Protein AF-A0A563VLX2-F1 (afdb_monomer)

Sequence (84 aa):
MGKDQTQKLERTNGIVRQQAGRWHRRQNKFAKVWEQTEGTVRLVVSYFNWIWVHSRKKNTAAMRTGLASAPWSWNDLITYPTLC

Organism: NCBI:txid945734

Mean predicted aligned error: 6.68 Å

pLDDT: mean 83.79, std 11.51, range [41.16, 95.88]

Secondary structure (DSSP, 8-state):
--HHHHHHHHHHHHHHHHHHGGG-SS-SS--SSHHHHHHHHHHHHHIIIIIPPPTTT-S-HHHHTTS-SSPPPHHHHHHS----

Solvent-accessible surface area (backbone atoms only — not comparable to full-atom values): 5090 Å² total; per-residue (Å²): 134,59,74,68,60,55,52,52,51,52,52,50,54,51,51,53,35,58,65,50,30,84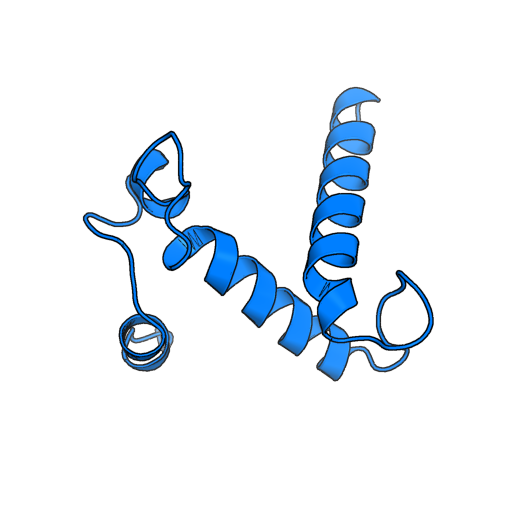,80,43,96,85,57,83,62,78,60,94,48,64,71,60,34,51,53,52,50,51,52,53,55,48,40,57,30,37,41,41,59,37,89,90,74,74,44,21,53,33,42,77,73,67,77,32,98,63,70,42,54,74,62,51,65,71,68,47,83,81,79,127

Radius of gyration: 14.82 Å; Cα contacts (8 Å, |Δi|>4): 60; chains: 1; bounding box: 35×38×33 Å

Foldseek 3Di:
DDPVVVVVVVVVLQVLLVQLVVVPDDDSDADPDPVRSVVSSVVSVCCQAAADQDPVVRAHNCVVVVNDPHRDDPVCVVPPPPDD

Structure (mmCIF, N/CA/C/O backbone):
data_AF-A0A563VLX2-F1
#
_entry.id   AF-A0A563VLX2-F1
#
loop_
_atom_site.group_PDB
_atom_site.id
_atom_site.type_symbol
_atom_site.label_atom_id
_atom_site.label_alt_id
_atom_site.label_comp_id
_atom_site.label_asym_id
_atom_site.label_entity_id
_atom_site.label_seq_id
_atom_site.pdbx_PDB_ins_code
_atom_site.Cartn_x
_atom_site.Cartn_y
_atom_site.Cartn_z
_atom_site.occupancy
_atom_site.B_iso_or_equiv
_atom_site.auth_seq_id
_atom_site.auth_comp_id
_atom_site.auth_asym_id
_atom_site.auth_atom_id
_atom_site.pdbx_PDB_model_num
ATOM 1 N N . MET A 1 1 ? -9.601 18.752 -17.400 1.00 57.03 1 MET A N 1
ATOM 2 C CA . MET A 1 1 ? -9.221 18.376 -16.017 1.00 57.03 1 MET A CA 1
ATOM 3 C C . MET A 1 1 ? -8.746 19.620 -15.291 1.00 57.03 1 MET A C 1
ATOM 5 O O . MET A 1 1 ? -7.949 20.358 -15.858 1.00 57.03 1 MET A O 1
ATOM 9 N N . GLY A 1 2 ? -9.268 19.892 -14.095 1.00 73.62 2 GLY A N 1
ATOM 10 C CA . GLY A 1 2 ? -8.863 21.057 -13.301 1.00 73.62 2 GLY A CA 1
ATOM 11 C C . GLY A 1 2 ? -7.461 20.887 -12.707 1.00 73.62 2 GLY A C 1
ATOM 12 O O . GLY A 1 2 ? -7.035 19.764 -12.435 1.00 73.62 2 GLY A O 1
ATOM 13 N N . LYS A 1 3 ? -6.759 22.003 -12.478 1.00 78.75 3 LYS A N 1
ATOM 14 C CA . LYS A 1 3 ? -5.379 22.063 -11.951 1.00 78.75 3 LYS A CA 1
ATOM 15 C C . LYS A 1 3 ? -5.180 21.208 -10.684 1.00 78.75 3 LYS A C 1
ATOM 17 O O . LYS A 1 3 ? -4.161 20.533 -10.543 1.00 78.75 3 LYS A O 1
ATOM 22 N N . ASP A 1 4 ? -6.200 21.149 -9.829 1.00 77.94 4 ASP A N 1
ATOM 23 C CA . ASP A 1 4 ? -6.196 20.393 -8.571 1.00 77.94 4 ASP A CA 1
ATOM 24 C C . ASP A 1 4 ? -6.166 18.870 -8.757 1.00 77.94 4 ASP A C 1
ATOM 26 O O . ASP A 1 4 ? -5.568 18.151 -7.954 1.00 77.94 4 ASP A O 1
ATOM 30 N N . GLN A 1 5 ? -6.809 18.349 -9.807 1.00 79.50 5 GLN A N 1
ATOM 31 C CA . GLN A 1 5 ? -6.805 16.909 -10.086 1.00 79.50 5 GLN A CA 1
ATOM 32 C C . GLN A 1 5 ? -5.429 16.455 -10.569 1.00 79.50 5 GLN A C 1
ATOM 34 O O . GLN A 1 5 ? -4.917 15.437 -10.103 1.00 79.50 5 GLN A O 1
ATOM 39 N N . THR A 1 6 ? -4.801 17.254 -11.434 1.00 82.69 6 THR A N 1
ATOM 40 C CA . THR A 1 6 ? -3.441 17.006 -11.918 1.00 82.69 6 THR A CA 1
ATOM 41 C C . THR A 1 6 ? -2.445 17.001 -10.762 1.00 82.69 6 THR A C 1
ATOM 43 O O . THR A 1 6 ? -1.656 16.068 -10.630 1.00 82.69 6 THR A O 1
ATOM 46 N N . GLN A 1 7 ? -2.540 17.972 -9.850 1.00 87.38 7 GLN A N 1
ATOM 47 C CA . GLN A 1 7 ? -1.635 18.054 -8.704 1.00 87.38 7 GLN A CA 1
ATOM 48 C C . GLN A 1 7 ? -1.787 16.868 -7.737 1.00 87.38 7 GLN A C 1
ATOM 50 O O . GLN A 1 7 ? -0.793 16.334 -7.239 1.00 87.38 7 GLN A O 1
ATOM 55 N N . LYS A 1 8 ? -3.023 16.414 -7.483 1.00 86.06 8 LYS A N 1
ATOM 56 C CA . LYS A 1 8 ? -3.275 15.203 -6.682 1.00 86.06 8 LYS A CA 1
ATOM 57 C C . LYS A 1 8 ? -2.651 13.968 -7.329 1.00 86.06 8 LYS A C 1
ATOM 59 O O . LYS A 1 8 ? -2.015 13.179 -6.632 1.00 86.06 8 LYS A O 1
ATOM 64 N N . LEU A 1 9 ? -2.799 13.819 -8.646 1.00 86.06 9 LEU A N 1
ATOM 65 C CA . LEU A 1 9 ? -2.242 12.693 -9.392 1.00 86.06 9 LEU A CA 1
ATOM 66 C C . LEU A 1 9 ? -0.707 12.681 -9.335 1.00 86.06 9 LEU A C 1
ATOM 68 O O . LEU A 1 9 ? -0.106 11.651 -9.031 1.00 86.06 9 LEU A O 1
ATOM 72 N N . GLU A 1 10 ? -0.064 13.828 -9.553 1.00 87.69 10 GLU A N 1
ATOM 73 C CA . GLU A 1 10 ? 1.396 13.950 -9.472 1.00 87.69 10 GLU A CA 1
ATOM 74 C C . GLU A 1 10 ? 1.931 13.638 -8.076 1.00 87.69 10 GLU A C 1
ATOM 76 O O . GLU A 1 10 ? 2.928 12.922 -7.936 1.00 87.69 10 GLU A O 1
ATOM 81 N N . ARG A 1 11 ? 1.238 14.107 -7.033 1.00 88.44 11 ARG A N 1
ATOM 82 C CA . ARG A 1 11 ? 1.600 13.812 -5.645 1.00 88.44 11 ARG A CA 1
ATOM 83 C C . ARG A 1 11 ? 1.505 12.319 -5.344 1.00 88.44 11 ARG A C 1
ATOM 85 O O . ARG A 1 11 ? 2.438 11.761 -4.768 1.00 88.44 11 ARG A O 1
ATOM 92 N N . THR A 1 12 ? 0.420 11.666 -5.756 1.00 86.00 12 THR A N 1
ATOM 93 C CA . THR A 1 12 ? 0.254 10.213 -5.597 1.00 86.00 12 THR A CA 1
ATOM 94 C C . THR A 1 12 ? 1.352 9.455 -6.338 1.00 86.00 12 THR A C 1
ATOM 96 O O . THR A 1 12 ? 1.998 8.586 -5.753 1.00 86.00 12 THR A O 1
ATOM 99 N N . ASN A 1 13 ? 1.649 9.844 -7.580 1.00 84.81 13 ASN A N 1
ATOM 100 C CA . ASN A 1 13 ? 2.736 9.257 -8.361 1.00 84.81 13 ASN A CA 1
ATOM 101 C C . ASN A 1 13 ? 4.097 9.416 -7.665 1.00 84.81 13 ASN A C 1
ATOM 103 O O . ASN A 1 13 ? 4.898 8.483 -7.648 1.00 84.81 13 ASN A O 1
ATOM 107 N N . GLY A 1 14 ? 4.367 10.579 -7.068 1.00 87.06 14 GLY A N 1
ATOM 108 C CA . GLY A 1 14 ? 5.577 10.820 -6.281 1.00 87.06 14 GLY A CA 1
ATOM 109 C C . GLY A 1 14 ? 5.687 9.903 -5.061 1.00 87.06 14 GLY A C 1
ATOM 110 O O . GLY A 1 14 ? 6.742 9.310 -4.840 1.00 87.06 14 GLY A O 1
ATOM 111 N N . ILE A 1 15 ? 4.593 9.736 -4.311 1.00 87.31 15 ILE A N 1
ATOM 112 C CA . ILE A 1 15 ? 4.537 8.858 -3.131 1.00 87.31 15 ILE A CA 1
ATOM 113 C C . ILE A 1 15 ? 4.796 7.405 -3.530 1.00 87.31 15 ILE A C 1
ATOM 115 O O . ILE A 1 15 ? 5.661 6.764 -2.938 1.00 87.31 15 ILE A O 1
ATOM 119 N N . VAL A 1 16 ? 4.093 6.893 -4.547 1.00 85.44 16 VAL A N 1
ATOM 120 C CA . VAL A 1 16 ? 4.249 5.499 -4.997 1.00 85.44 16 VAL A CA 1
ATOM 121 C C . VAL A 1 16 ? 5.692 5.228 -5.410 1.00 85.44 16 VAL A C 1
ATOM 123 O O . VAL A 1 16 ? 6.268 4.235 -4.974 1.00 85.44 16 VAL A O 1
ATOM 126 N N . ARG A 1 17 ? 6.314 6.134 -6.176 1.00 84.19 17 ARG A N 1
ATOM 127 C CA . ARG A 1 17 ? 7.722 5.989 -6.573 1.00 84.19 17 ARG A CA 1
ATOM 128 C C . ARG A 1 17 ? 8.663 6.019 -5.375 1.00 84.19 17 ARG A C 1
ATOM 130 O O . ARG A 1 17 ? 9.539 5.170 -5.285 1.00 84.19 17 ARG A O 1
ATOM 137 N N . GLN A 1 18 ? 8.454 6.930 -4.424 1.00 85.56 18 GLN A N 1
ATOM 138 C CA . GLN A 1 18 ? 9.303 7.021 -3.235 1.00 85.56 18 GLN A CA 1
ATOM 139 C C . GLN A 1 18 ? 9.215 5.757 -2.368 1.00 85.56 18 GLN A C 1
ATOM 141 O O . GLN A 1 18 ? 10.237 5.272 -1.886 1.00 85.56 18 GLN A O 1
ATOM 146 N N . GLN A 1 19 ? 8.015 5.195 -2.202 1.00 84.25 19 GLN A N 1
ATOM 147 C CA . GLN A 1 19 ? 7.828 3.946 -1.463 1.00 84.25 19 GLN A CA 1
ATOM 148 C C . GLN A 1 19 ? 8.404 2.741 -2.220 1.00 84.25 19 GLN A C 1
ATOM 150 O O . GLN A 1 19 ? 9.091 1.908 -1.626 1.00 84.25 19 GLN A O 1
ATOM 155 N N . ALA A 1 20 ? 8.201 2.686 -3.539 1.00 81.25 20 ALA A N 1
ATOM 156 C CA . ALA A 1 20 ? 8.812 1.689 -4.415 1.00 81.25 20 ALA A CA 1
ATOM 157 C C . ALA A 1 20 ? 10.341 1.851 -4.521 1.00 81.25 20 ALA A C 1
ATOM 159 O O . ALA A 1 20 ? 11.042 0.896 -4.834 1.00 81.25 20 ALA A O 1
ATOM 160 N N . GLY A 1 21 ? 10.887 3.028 -4.206 1.00 76.75 21 GLY A N 1
ATOM 161 C CA . GLY A 1 21 ? 12.314 3.334 -4.287 1.00 76.75 21 GLY A CA 1
ATOM 162 C C . GLY A 1 21 ? 13.188 2.438 -3.410 1.00 76.75 21 GLY A C 1
ATOM 163 O O . GLY A 1 21 ? 14.341 2.205 -3.750 1.00 76.75 21 GLY A O 1
ATOM 164 N N . ARG A 1 22 ? 12.640 1.844 -2.339 1.00 71.00 22 ARG A N 1
ATOM 165 C CA . ARG A 1 22 ? 13.343 0.812 -1.548 1.00 71.00 22 ARG A CA 1
ATOM 166 C C . ARG A 1 22 ? 13.696 -0.437 -2.365 1.00 71.00 22 ARG A C 1
ATOM 168 O O . ARG A 1 22 ? 14.631 -1.145 -2.014 1.00 71.00 22 ARG A O 1
ATOM 175 N N . TRP A 1 23 ? 12.971 -0.678 -3.453 1.00 68.81 23 TRP A N 1
ATOM 176 C CA . TRP A 1 23 ? 13.116 -1.828 -4.342 1.00 68.81 23 TRP A CA 1
ATOM 177 C C . TRP A 1 23 ? 13.972 -1.512 -5.581 1.00 68.81 23 TRP A C 1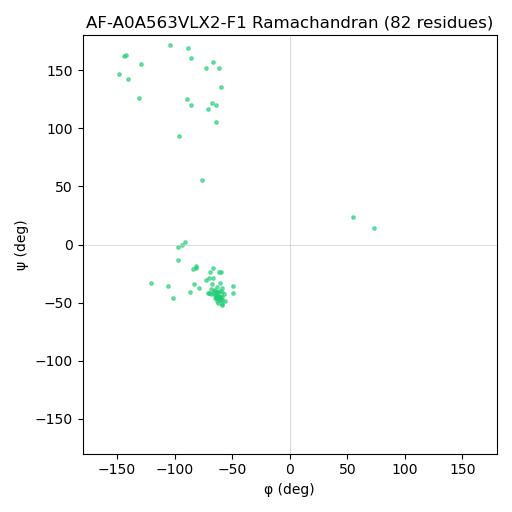
ATOM 179 O O . TRP A 1 23 ? 14.241 -2.396 -6.394 1.00 68.81 23 TRP A O 1
ATOM 189 N N . HIS A 1 24 ? 14.445 -0.266 -5.734 1.00 67.56 24 HIS A N 1
ATOM 190 C CA . HIS A 1 24 ? 15.243 0.168 -6.882 1.00 67.56 24 HIS A CA 1
ATOM 191 C C . HIS A 1 24 ? 16.515 0.920 -6.454 1.00 67.56 24 HIS A C 1
ATOM 193 O O . HIS A 1 24 ? 16.478 1.914 -5.743 1.00 67.56 24 HIS A O 1
ATOM 199 N N . ARG A 1 25 ? 17.679 0.468 -6.941 1.00 60.47 25 ARG A N 1
ATOM 200 C CA . ARG A 1 25 ? 19.002 0.909 -6.451 1.00 60.47 25 ARG A CA 1
ATOM 201 C C . ARG A 1 25 ? 19.429 2.328 -6.858 1.00 60.47 25 ARG A C 1
ATOM 203 O O . ARG A 1 25 ? 20.247 2.923 -6.167 1.00 60.47 25 ARG A O 1
ATOM 210 N N . ARG A 1 26 ? 19.004 2.831 -8.027 1.00 62.62 26 ARG A N 1
ATOM 211 C CA . ARG A 1 26 ? 19.699 3.950 -8.712 1.00 62.62 26 ARG A CA 1
ATOM 212 C C . ARG A 1 26 ? 18.881 5.220 -8.955 1.00 62.62 26 ARG A C 1
ATOM 214 O O . ARG A 1 26 ? 19.479 6.288 -8.984 1.00 62.62 26 ARG A O 1
ATOM 221 N N . GLN A 1 27 ? 17.572 5.142 -9.196 1.00 64.62 27 GLN A N 1
ATOM 222 C CA . GLN A 1 27 ? 16.751 6.316 -9.532 1.00 64.62 27 GLN A CA 1
ATOM 223 C C . GLN A 1 27 ? 15.322 6.156 -9.006 1.00 64.62 27 GLN A C 1
ATOM 225 O O . GLN A 1 27 ? 14.782 5.054 -9.029 1.00 64.62 27 GLN A O 1
ATOM 230 N N . ASN A 1 28 ? 14.689 7.269 -8.609 1.00 67.44 28 ASN A N 1
ATOM 231 C CA . ASN A 1 28 ? 13.265 7.338 -8.251 1.00 67.44 28 ASN A CA 1
ATOM 232 C C . ASN A 1 28 ? 12.376 7.327 -9.513 1.00 67.44 28 ASN A C 1
ATOM 234 O O . ASN A 1 28 ? 11.625 8.265 -9.787 1.00 67.44 28 ASN A O 1
ATOM 238 N N . LYS A 1 29 ? 12.550 6.300 -10.347 1.00 68.81 29 LYS A N 1
ATOM 239 C CA . LYS A 1 29 ? 11.851 6.103 -11.619 1.00 68.81 29 LYS A CA 1
ATOM 240 C C . LYS A 1 29 ? 11.273 4.696 -11.663 1.00 68.81 29 LYS A C 1
ATOM 242 O O . LYS A 1 29 ? 11.784 3.796 -11.004 1.00 68.81 29 LYS A O 1
ATOM 247 N N . PHE A 1 30 ? 10.222 4.524 -12.455 1.00 69.00 30 PHE A N 1
ATOM 248 C CA . PHE A 1 30 ? 9.681 3.201 -12.742 1.00 69.00 30 PHE A CA 1
ATOM 249 C C . PHE A 1 30 ? 10.670 2.366 -13.559 1.00 69.00 30 PHE A C 1
ATOM 251 O O . PHE A 1 30 ? 11.554 2.911 -14.233 1.00 69.00 30 PHE A O 1
ATOM 258 N N . ALA A 1 31 ? 10.525 1.043 -13.475 1.00 70.75 31 ALA A N 1
ATOM 259 C CA . ALA A 1 31 ? 11.309 0.132 -14.287 1.00 70.75 31 ALA A CA 1
ATOM 260 C C . ALA A 1 31 ? 11.017 0.374 -15.775 1.00 70.75 31 ALA A C 1
ATOM 262 O O . ALA A 1 31 ? 9.936 0.814 -16.161 1.00 70.75 31 ALA A O 1
ATOM 263 N N . LYS A 1 32 ? 12.004 0.085 -16.627 1.00 76.75 32 LYS A N 1
ATOM 264 C CA . LYS A 1 32 ? 11.826 0.180 -18.085 1.00 76.75 32 LYS A CA 1
ATOM 265 C C . LYS A 1 32 ? 10.883 -0.901 -18.626 1.00 76.75 32 LYS A C 1
ATOM 267 O O . LYS A 1 32 ? 10.316 -0.718 -19.692 1.00 76.75 32 LYS A O 1
ATOM 272 N N . VAL A 1 33 ? 10.752 -2.009 -17.896 1.00 83.00 33 VAL A N 1
ATOM 273 C CA . VAL A 1 33 ? 9.863 -3.126 -18.217 1.00 83.00 33 VAL A CA 1
ATOM 274 C C . VAL A 1 33 ? 8.505 -2.857 -17.576 1.00 83.00 33 VAL A C 1
ATOM 276 O O . VAL A 1 33 ? 8.419 -2.593 -16.369 1.00 83.00 33 VAL A O 1
ATOM 279 N N . TRP A 1 34 ? 7.453 -2.882 -18.390 1.00 80.69 34 TRP A N 1
ATOM 280 C CA . TRP A 1 34 ? 6.109 -2.510 -17.960 1.00 80.69 34 TRP A CA 1
ATOM 281 C C . TRP A 1 34 ? 5.534 -3.523 -16.968 1.00 80.69 34 TRP A C 1
ATOM 283 O O . TRP A 1 34 ? 5.042 -3.132 -15.914 1.00 80.69 34 TRP A O 1
ATOM 293 N N . GLU A 1 35 ? 5.722 -4.815 -17.226 1.00 83.75 35 GLU A N 1
ATOM 294 C CA . GLU A 1 35 ? 5.233 -5.922 -16.398 1.00 83.75 35 GLU A CA 1
ATOM 295 C C . GLU A 1 35 ? 5.823 -5.868 -14.979 1.00 83.75 35 GLU A C 1
ATOM 297 O O . GLU A 1 35 ? 5.128 -6.060 -13.980 1.00 83.75 35 GLU A O 1
ATOM 302 N N . GLN A 1 36 ? 7.112 -5.529 -14.866 1.00 79.38 36 GLN A N 1
ATOM 303 C CA . GLN A 1 36 ? 7.780 -5.353 -13.572 1.00 79.38 36 GLN A CA 1
ATOM 304 C C . GLN A 1 36 ? 7.256 -4.132 -12.816 1.00 79.38 36 GLN A C 1
ATOM 306 O O . GLN A 1 36 ? 7.112 -4.169 -11.589 1.00 79.38 36 GLN A O 1
ATOM 311 N N . THR A 1 37 ? 6.981 -3.046 -13.542 1.00 82.44 37 THR A N 1
ATOM 312 C CA . THR A 1 37 ? 6.403 -1.832 -12.962 1.00 82.44 37 THR A CA 1
ATOM 313 C C . THR A 1 37 ? 5.007 -2.121 -12.437 1.00 82.44 37 THR A C 1
ATOM 315 O O . THR A 1 37 ? 4.704 -1.773 -11.298 1.00 82.44 37 THR A O 1
ATOM 318 N N . GLU A 1 38 ? 4.186 -2.808 -13.225 1.00 86.00 38 GLU A N 1
ATOM 319 C CA . GLU A 1 38 ? 2.840 -3.198 -12.838 1.00 86.00 38 GLU A CA 1
ATOM 320 C C . GLU A 1 38 ? 2.847 -4.075 -11.581 1.00 86.00 38 GLU A C 1
ATOM 322 O O . GLU A 1 38 ? 2.172 -3.744 -10.604 1.00 86.00 38 GLU A O 1
ATOM 327 N N . GLY A 1 39 ? 3.655 -5.139 -11.562 1.00 87.00 39 GLY A N 1
ATOM 328 C CA . GLY A 1 39 ? 3.768 -6.027 -10.404 1.00 87.00 39 GLY A CA 1
ATOM 329 C C . GLY A 1 39 ? 4.221 -5.289 -9.142 1.00 87.00 39 GLY A C 1
ATOM 330 O O . GLY A 1 39 ? 3.583 -5.385 -8.093 1.00 87.00 39 GLY A O 1
ATOM 331 N N . THR A 1 40 ? 5.276 -4.479 -9.252 1.00 85.44 40 THR A N 1
ATOM 332 C CA . THR A 1 40 ? 5.802 -3.697 -8.121 1.00 85.44 40 THR A CA 1
ATOM 333 C C . THR A 1 40 ? 4.776 -2.694 -7.599 1.00 85.44 40 THR A C 1
ATOM 335 O O . THR A 1 40 ? 4.570 -2.589 -6.390 1.00 85.44 40 THR A O 1
ATOM 338 N N . VAL A 1 41 ? 4.105 -1.960 -8.492 1.00 87.12 41 VAL A N 1
ATOM 339 C CA . VAL A 1 41 ? 3.094 -0.970 -8.101 1.00 87.12 41 VAL A CA 1
ATOM 340 C C . VAL A 1 41 ? 1.904 -1.652 -7.433 1.00 87.12 41 VAL A C 1
ATOM 342 O O . VAL A 1 41 ? 1.476 -1.181 -6.379 1.00 87.12 41 VAL A O 1
ATOM 345 N N . ARG A 1 42 ? 1.414 -2.776 -7.977 1.00 89.25 42 ARG A N 1
ATOM 346 C CA . ARG A 1 42 ? 0.344 -3.568 -7.349 1.00 89.25 42 ARG A CA 1
ATOM 347 C C . ARG A 1 42 ? 0.736 -3.984 -5.930 1.00 89.25 42 ARG A C 1
ATOM 349 O O . ARG A 1 42 ? -0.026 -3.734 -5.004 1.00 89.25 42 ARG A O 1
ATOM 356 N N . LEU A 1 43 ? 1.941 -4.524 -5.732 1.00 88.94 43 LEU A N 1
ATOM 357 C CA . LEU A 1 43 ? 2.427 -4.922 -4.404 1.00 88.94 43 LEU A CA 1
ATOM 358 C C . LEU A 1 43 ? 2.508 -3.743 -3.425 1.00 88.94 43 LEU A C 1
ATOM 360 O O . LEU A 1 43 ? 2.035 -3.849 -2.294 1.00 88.94 43 LEU A O 1
ATOM 364 N N . VAL A 1 44 ? 3.073 -2.609 -3.851 1.00 89.88 44 VAL A N 1
ATOM 365 C CA . VAL A 1 44 ? 3.215 -1.412 -3.006 1.00 89.88 44 VAL A CA 1
ATOM 366 C C . VAL A 1 44 ? 1.847 -0.857 -2.613 1.00 89.88 44 VAL A C 1
ATOM 368 O O . VAL A 1 44 ? 1.604 -0.599 -1.434 1.00 89.88 44 VAL A O 1
ATOM 371 N N . VAL A 1 45 ? 0.937 -0.697 -3.575 1.00 90.75 45 VAL A N 1
ATOM 372 C CA . VAL A 1 45 ? -0.412 -0.176 -3.318 1.00 90.75 45 VAL A CA 1
ATOM 373 C C . VAL A 1 45 ? -1.188 -1.118 -2.398 1.00 90.75 45 VAL A C 1
ATOM 375 O O . VAL A 1 45 ? -1.789 -0.650 -1.429 1.00 90.75 45 VAL A O 1
ATOM 378 N N . SER A 1 46 ? -1.127 -2.430 -2.641 1.00 92.31 46 SER A N 1
ATOM 379 C CA . SER A 1 46 ? -1.781 -3.424 -1.786 1.00 92.31 46 SER A CA 1
ATOM 380 C C . SER A 1 46 ? -1.254 -3.369 -0.354 1.00 92.31 46 SER A C 1
ATOM 382 O O . SER A 1 46 ? -2.039 -3.262 0.587 1.00 92.31 46 SER A O 1
ATOM 384 N N . TYR A 1 47 ? 0.069 -3.337 -0.176 1.00 92.12 47 TYR A N 1
ATOM 385 C CA . TYR A 1 47 ? 0.680 -3.266 1.147 1.00 92.12 47 TYR A CA 1
ATOM 386 C C . TYR A 1 47 ? 0.244 -2.018 1.925 1.00 92.12 47 TYR A C 1
ATOM 388 O O . TYR A 1 47 ? -0.235 -2.135 3.051 1.00 92.12 47 TYR A O 1
ATOM 396 N N . PHE A 1 48 ? 0.366 -0.821 1.339 1.00 91.38 48 PHE A N 1
ATOM 397 C CA . PHE A 1 48 ? 0.062 0.420 2.061 1.00 91.38 48 PHE A CA 1
ATOM 398 C C . PHE A 1 48 ? -1.429 0.621 2.345 1.00 91.38 48 PHE A C 1
ATOM 400 O O . PHE A 1 48 ? -1.774 1.264 3.339 1.00 91.38 48 PHE A O 1
ATOM 407 N N . ASN A 1 49 ? -2.310 0.076 1.502 1.00 93.12 49 ASN A N 1
ATOM 408 C CA . ASN A 1 49 ? -3.747 0.239 1.684 1.00 93.12 49 ASN A CA 1
ATOM 409 C C . ASN A 1 49 ? -4.356 -0.807 2.621 1.00 93.12 49 ASN A C 1
ATOM 411 O O . ASN A 1 49 ? -5.206 -0.447 3.441 1.00 93.12 49 ASN A O 1
ATOM 415 N N . TRP A 1 50 ? -3.926 -2.066 2.513 1.00 94.06 50 TRP A N 1
ATOM 416 C CA . TRP A 1 50 ? -4.591 -3.203 3.155 1.00 94.06 50 TRP A CA 1
ATOM 417 C C . TRP A 1 50 ? -3.840 -3.751 4.367 1.00 94.06 50 TRP A C 1
ATOM 419 O O . TRP A 1 50 ? -4.484 -4.137 5.339 1.00 94.06 50 TRP A O 1
ATOM 429 N N . ILE A 1 51 ? -2.503 -3.743 4.341 1.00 94.50 51 ILE A N 1
ATOM 430 C CA . ILE A 1 51 ? -1.666 -4.375 5.377 1.00 94.50 51 ILE A CA 1
ATOM 431 C C . ILE A 1 51 ? -1.118 -3.337 6.360 1.00 94.50 51 ILE A C 1
ATOM 433 O O . ILE A 1 51 ? -1.140 -3.524 7.577 1.00 94.50 51 ILE A O 1
ATOM 437 N N . TRP A 1 52 ? -0.602 -2.221 5.850 1.00 94.56 52 TRP A N 1
ATOM 438 C CA . TRP A 1 52 ? 0.134 -1.265 6.663 1.00 94.56 52 TRP A CA 1
ATOM 439 C C . TRP A 1 52 ? -0.777 -0.499 7.629 1.00 94.56 52 TRP A C 1
ATOM 441 O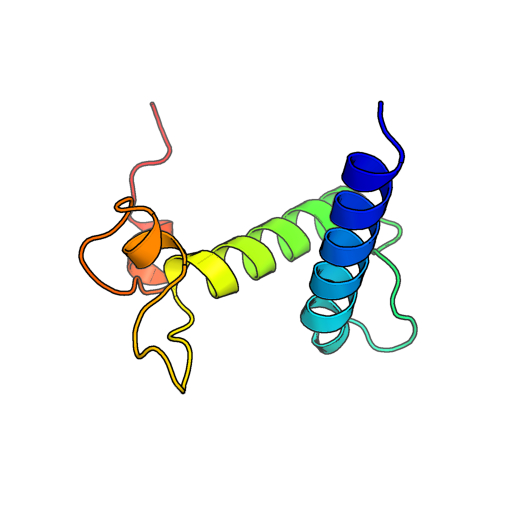 O . TRP A 1 52 ? -1.633 0.300 7.237 1.00 94.56 52 TRP A O 1
ATOM 451 N N . VAL A 1 53 ? -0.537 -0.697 8.925 1.00 94.81 53 VAL A N 1
ATOM 452 C CA . VAL A 1 53 ? -1.223 0.023 9.998 1.00 94.81 53 VAL A CA 1
ATOM 453 C C . VAL A 1 53 ? -0.510 1.342 10.270 1.00 94.81 53 VAL A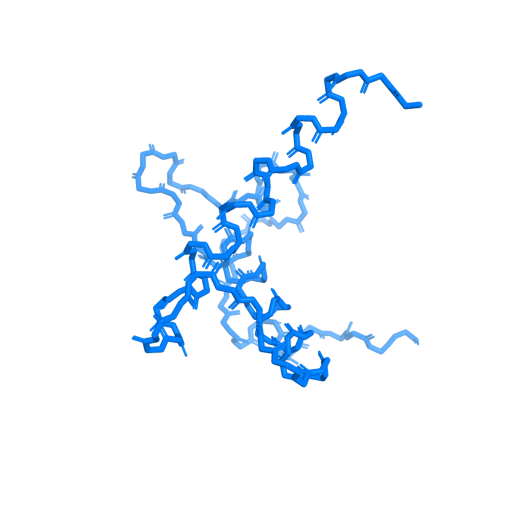 C 1
ATOM 455 O O .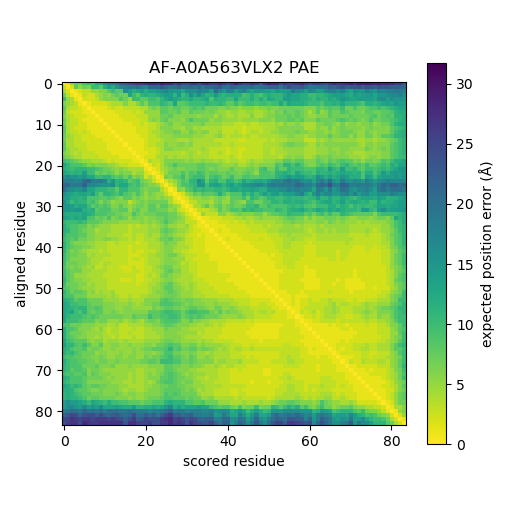 VAL A 1 53 ? 0.651 1.385 10.681 1.00 94.81 53 VAL A O 1
ATOM 458 N N . HIS A 1 54 ? -1.227 2.451 10.098 1.00 92.06 54 HIS A N 1
ATOM 459 C CA . HIS A 1 54 ? -0.647 3.769 10.318 1.00 92.06 54 HIS A CA 1
ATOM 460 C C . HIS A 1 54 ? -0.330 3.994 11.803 1.00 92.06 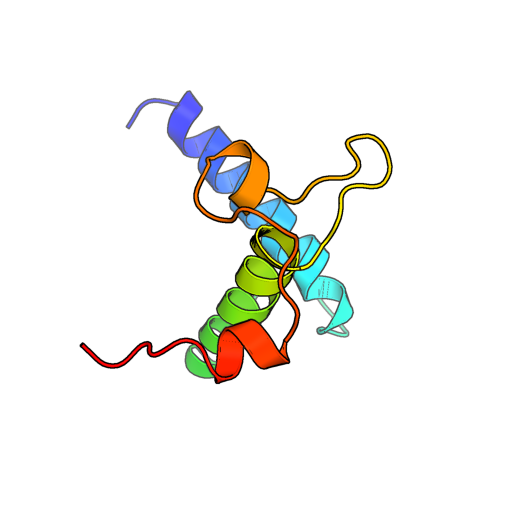54 HIS A C 1
ATOM 462 O O . HIS A 1 54 ? -1.235 4.036 12.638 1.00 92.06 54 HIS A O 1
ATOM 468 N N . SER A 1 55 ? 0.932 4.279 12.132 1.00 91.25 55 SER A N 1
ATOM 469 C CA . SER A 1 55 ? 1.436 4.385 13.514 1.00 91.25 55 SER A CA 1
ATOM 470 C C . SER A 1 55 ? 0.596 5.269 14.448 1.00 91.25 55 SER A C 1
ATOM 472 O O . SER A 1 55 ? 0.355 4.881 15.589 1.00 91.25 55 SER A O 1
ATOM 474 N N . ARG A 1 56 ? 0.124 6.431 13.969 1.00 92.19 56 ARG A N 1
ATOM 475 C CA . ARG A 1 56 ? -0.737 7.358 14.738 1.00 92.19 56 ARG A CA 1
ATOM 476 C C . ARG A 1 56 ? -2.230 7.019 14.749 1.00 92.19 56 ARG A C 1
ATOM 478 O O . ARG A 1 56 ? -2.904 7.322 15.719 1.00 92.19 56 ARG A O 1
ATOM 485 N N . LYS A 1 57 ? -2.764 6.468 13.658 1.00 90.69 57 LYS A N 1
ATOM 486 C CA . LYS A 1 57 ? -4.212 6.254 13.481 1.00 90.69 57 LYS A CA 1
ATOM 487 C C . LYS A 1 57 ? -4.638 4.831 13.846 1.00 90.69 57 LYS A C 1
ATOM 489 O O . LYS A 1 57 ? -5.827 4.584 13.968 1.00 90.69 57 LYS A O 1
ATOM 494 N N . LYS A 1 58 ? -3.668 3.922 14.002 1.00 92.88 58 LYS A N 1
ATOM 495 C CA . LYS A 1 58 ? -3.835 2.517 14.399 1.00 92.88 58 LYS A CA 1
ATOM 496 C C . LYS A 1 58 ? -4.812 1.722 13.515 1.00 92.88 58 LYS A C 1
ATOM 498 O O . LYS A 1 58 ? -5.333 0.705 13.940 1.00 92.88 58 LYS A O 1
ATOM 503 N N . ASN A 1 59 ? -5.021 2.163 12.274 1.00 94.44 59 ASN A N 1
ATOM 504 C CA . ASN A 1 59 ? -5.855 1.507 11.266 1.00 94.44 59 ASN A CA 1
ATOM 505 C C . ASN A 1 59 ? -5.233 1.632 9.863 1.00 94.44 59 ASN A C 1
ATOM 507 O O . ASN A 1 59 ? -4.348 2.475 9.638 1.00 94.44 59 ASN A O 1
ATOM 511 N N . THR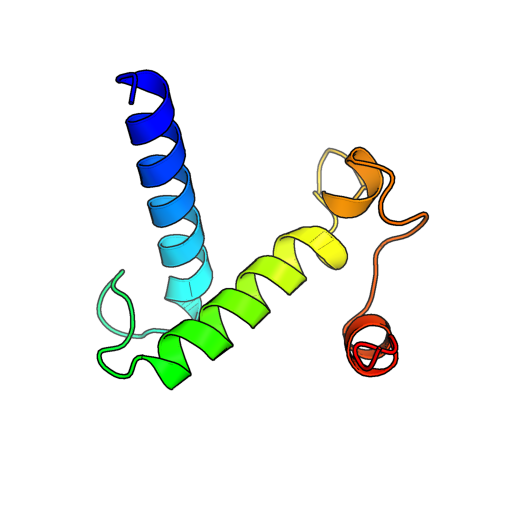 A 1 60 ? -5.696 0.795 8.933 1.00 95.88 60 THR A N 1
ATOM 512 C CA . THR A 1 60 ? -5.276 0.795 7.521 1.00 95.88 60 THR A CA 1
ATOM 513 C C . THR A 1 60 ? -6.136 1.749 6.687 1.00 95.88 60 THR A C 1
ATOM 515 O O . THR A 1 60 ? -7.151 2.268 7.163 1.00 95.88 60 THR A O 1
ATOM 518 N N . ALA A 1 61 ? -5.732 2.030 5.444 1.00 94.06 61 ALA A N 1
ATOM 519 C CA . ALA A 1 61 ? -6.539 2.863 4.553 1.00 94.06 61 ALA A CA 1
ATOM 520 C C . ALA A 1 61 ? -7.859 2.167 4.184 1.00 94.06 61 ALA A C 1
ATOM 522 O O . ALA A 1 61 ? -8.907 2.805 4.255 1.00 94.06 61 ALA A O 1
ATOM 523 N N . ALA A 1 62 ? -7.814 0.861 3.897 1.00 94.19 62 ALA A N 1
ATOM 524 C CA . ALA A 1 62 ? -8.991 0.049 3.589 1.00 94.19 62 ALA A CA 1
ATOM 525 C C . ALA A 1 62 ? -10.018 0.045 4.734 1.00 94.19 62 ALA A C 1
ATOM 527 O O . ALA A 1 62 ? -11.220 0.137 4.491 1.00 94.19 62 ALA A O 1
ATOM 528 N N . MET A 1 63 ? -9.558 0.028 5.991 1.00 95.44 63 MET A N 1
ATOM 529 C CA . MET A 1 63 ? -10.451 0.139 7.150 1.00 95.44 63 MET A CA 1
ATOM 530 C C . MET A 1 63 ? -11.145 1.501 7.230 1.00 95.44 63 MET A C 1
ATOM 532 O O . MET A 1 63 ? -12.324 1.578 7.556 1.00 95.44 63 MET A O 1
ATOM 536 N N . ARG A 1 64 ? -10.443 2.596 6.913 1.00 94.44 64 ARG A N 1
ATOM 537 C CA . ARG A 1 64 ? -11.033 3.949 6.961 1.00 94.44 64 ARG A CA 1
ATOM 538 C C . ARG A 1 64 ? -12.115 4.161 5.915 1.00 94.44 64 ARG A C 1
ATOM 540 O O . ARG A 1 64 ? -12.999 4.981 6.127 1.00 94.44 64 ARG A O 1
ATOM 547 N N . THR A 1 65 ? -12.017 3.461 4.792 1.00 94.50 65 THR A N 1
ATOM 548 C CA . THR A 1 65 ? -13.010 3.511 3.718 1.00 94.50 65 THR A CA 1
ATOM 549 C C . THR A 1 65 ? -14.099 2.449 3.875 1.00 94.50 65 THR A C 1
ATOM 551 O O . THR A 1 65 ? -14.953 2.349 3.005 1.00 94.50 65 THR A O 1
ATOM 554 N N . GLY A 1 66 ? -14.068 1.644 4.946 1.00 93.56 66 GLY A N 1
ATOM 555 C CA . GLY A 1 66 ? -15.047 0.583 5.199 1.00 93.56 66 GLY A CA 1
ATOM 556 C C . GLY A 1 66 ? -14.913 -0.648 4.295 1.00 93.56 66 GLY A C 1
ATOM 557 O O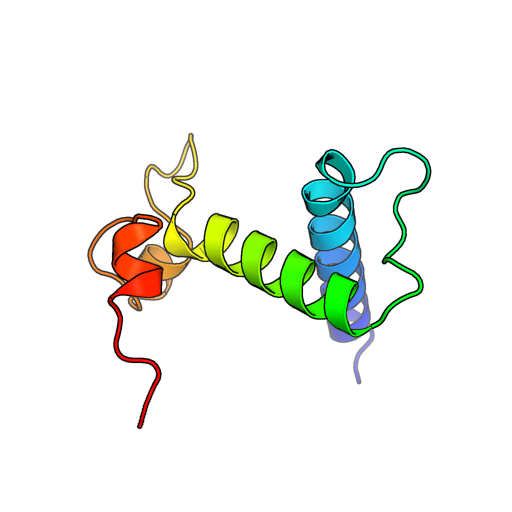 . GLY A 1 66 ? -15.826 -1.462 4.253 1.00 93.56 66 GLY A O 1
ATOM 558 N N . LEU A 1 67 ? -13.792 -0.802 3.579 1.00 92.00 67 LEU A N 1
ATOM 559 C CA . LEU A 1 67 ? -13.538 -1.954 2.699 1.00 92.00 67 LEU A CA 1
ATOM 560 C C . LEU A 1 67 ? -13.039 -3.189 3.464 1.00 92.00 67 LEU A C 1
ATOM 562 O O . LEU A 1 67 ? -13.112 -4.301 2.954 1.00 92.00 67 LEU A O 1
ATOM 566 N N . ALA A 1 68 ? -12.512 -2.996 4.674 1.00 92.94 68 ALA A N 1
ATOM 567 C CA . ALA A 1 68 ? -12.019 -4.064 5.534 1.00 92.94 68 ALA A CA 1
ATOM 568 C C . ALA A 1 68 ? -12.385 -3.788 6.998 1.00 92.94 68 ALA A C 1
ATOM 570 O O . ALA A 1 68 ? -12.322 -2.647 7.454 1.00 92.94 68 ALA A O 1
ATOM 571 N N . SER A 1 69 ? -12.727 -4.832 7.752 1.00 92.81 69 SER A N 1
ATOM 572 C CA . SER A 1 69 ? -13.007 -4.745 9.194 1.00 92.81 69 SER A CA 1
ATOM 573 C C . SER A 1 69 ? -11.742 -4.812 10.061 1.00 92.81 69 SER A C 1
ATOM 575 O O . SER A 1 69 ? -11.748 -4.341 11.196 1.00 92.81 69 SER A O 1
ATOM 577 N N . ALA A 1 70 ? -10.647 -5.350 9.522 1.00 92.88 70 ALA A N 1
ATOM 578 C CA . ALA A 1 70 ? -9.359 -5.504 10.191 1.00 92.88 70 ALA A CA 1
ATOM 579 C C . ALA A 1 70 ? -8.197 -5.295 9.198 1.00 92.88 70 ALA A C 1
ATOM 581 O O . ALA A 1 70 ? -8.419 -5.354 7.984 1.00 92.88 70 ALA A O 1
ATOM 582 N N . PRO A 1 71 ? -6.961 -5.044 9.673 1.00 94.19 71 PRO A N 1
ATOM 583 C CA . PRO A 1 71 ? -5.776 -5.064 8.820 1.00 94.19 71 PRO A CA 1
ATOM 584 C C . PRO A 1 71 ? -5.600 -6.442 8.183 1.00 94.19 71 PRO A C 1
ATOM 586 O O . PRO A 1 71 ? -5.727 -7.453 8.869 1.00 94.19 71 PRO A O 1
ATOM 589 N N . TRP A 1 72 ? -5.296 -6.477 6.890 1.00 94.44 72 TRP A N 1
ATOM 590 C CA . TRP A 1 72 ? -5.028 -7.727 6.185 1.00 94.44 72 TRP A CA 1
ATOM 591 C C . TRP A 1 72 ? -3.563 -8.131 6.331 1.00 94.44 72 TRP A C 1
ATOM 593 O O . TRP A 1 72 ? -2.682 -7.315 6.606 1.00 94.44 72 TRP A O 1
ATOM 603 N N . SER A 1 73 ? -3.299 -9.406 6.097 1.00 94.06 73 SER A N 1
ATOM 604 C CA . SER A 1 73 ? -1.979 -9.980 5.888 1.00 94.06 73 SER A CA 1
ATOM 605 C C . SER A 1 73 ? -1.743 -10.275 4.403 1.00 94.06 73 SER A C 1
ATOM 607 O O . SER A 1 73 ? -2.648 -10.204 3.569 1.00 94.06 73 SER A O 1
ATOM 609 N N . TRP A 1 74 ? -0.508 -10.643 4.054 1.00 91.56 74 TRP A N 1
ATOM 610 C CA . TRP A 1 74 ? -0.215 -11.155 2.713 1.00 91.56 74 TRP A CA 1
ATOM 611 C C . TRP A 1 74 ? -0.990 -12.433 2.396 1.00 91.56 74 TRP A C 1
ATOM 613 O O . TRP A 1 74 ? -1.376 -12.624 1.248 1.00 91.56 74 TRP A O 1
ATOM 623 N N . ASN A 1 75 ? -1.240 -13.277 3.402 1.00 92.06 75 ASN A N 1
ATOM 624 C CA . ASN A 1 75 ? -2.014 -14.493 3.208 1.00 92.06 75 ASN A CA 1
ATOM 625 C C . ASN A 1 75 ? -3.450 -14.154 2.808 1.00 92.06 75 ASN A C 1
ATOM 627 O O . ASN A 1 75 ? -3.925 -14.688 1.816 1.00 92.06 75 ASN A O 1
ATOM 631 N N . ASP A 1 76 ? -4.077 -13.191 3.493 1.00 91.50 76 ASP A N 1
ATOM 632 C CA . ASP A 1 76 ? -5.443 -12.758 3.180 1.00 91.50 76 ASP A CA 1
ATOM 633 C C . ASP A 1 76 ? -5.562 -12.283 1.728 1.00 91.50 76 ASP A C 1
ATOM 635 O O . ASP A 1 76 ? -6.491 -12.684 1.039 1.00 91.50 76 ASP A O 1
ATOM 639 N N . LEU A 1 77 ? -4.583 -11.516 1.225 1.00 87.94 77 LEU A N 1
ATOM 640 C CA . LEU A 1 77 ? -4.554 -11.065 -0.175 1.00 87.94 77 LEU A CA 1
ATOM 641 C C . LEU A 1 77 ? -4.443 -12.210 -1.191 1.00 87.94 77 LEU A C 1
ATOM 643 O O . LEU A 1 77 ? -5.014 -12.105 -2.272 1.00 87.94 77 LEU A O 1
ATOM 647 N N . ILE A 1 78 ? -3.686 -13.265 -0.876 1.00 87.75 78 ILE A N 1
ATOM 648 C CA . ILE A 1 78 ? -3.474 -14.411 -1.776 1.00 87.75 78 ILE A CA 1
ATOM 649 C C . ILE A 1 78 ? -4.679 -15.355 -1.737 1.00 87.75 78 ILE A C 1
ATOM 651 O O . ILE A 1 78 ? -5.058 -15.916 -2.761 1.00 87.75 78 ILE A O 1
ATOM 655 N N . THR A 1 79 ? -5.283 -15.530 -0.560 1.00 87.94 79 THR A N 1
ATOM 656 C CA . THR A 1 79 ? -6.456 -16.390 -0.371 1.00 87.94 79 THR A CA 1
ATOM 657 C C . THR A 1 79 ? -7.760 -15.716 -0.770 1.00 87.94 79 THR A C 1
ATOM 659 O O . THR A 1 79 ? -8.757 -16.409 -0.962 1.00 87.94 79 THR A O 1
ATOM 662 N N . TYR A 1 80 ? -7.780 -14.383 -0.876 1.00 79.12 80 TYR A N 1
ATOM 663 C CA . TYR A 1 80 ? -8.972 -13.665 -1.296 1.00 79.12 80 TYR A CA 1
ATOM 664 C C . TYR A 1 80 ? -9.314 -14.066 -2.738 1.00 79.12 80 TYR A C 1
ATOM 666 O O . TYR A 1 80 ? -8.486 -13.865 -3.635 1.00 79.12 80 TYR A O 1
ATOM 67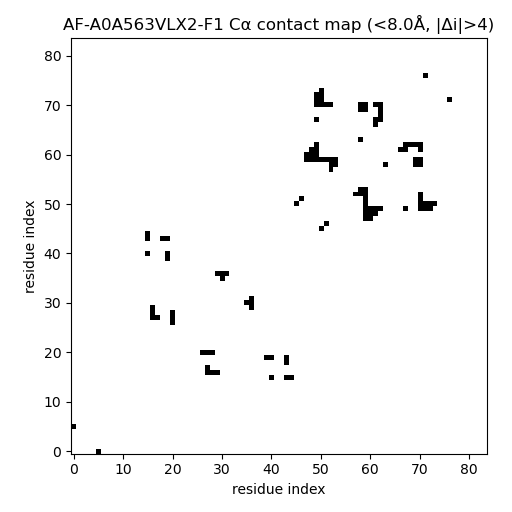4 N N . PRO A 1 81 ? -10.504 -14.641 -2.987 1.00 66.50 81 PRO A N 1
ATOM 675 C CA . PRO A 1 81 ? -10.889 -15.059 -4.323 1.00 66.50 81 PRO A CA 1
ATOM 676 C C . PRO A 1 81 ? -10.988 -13.818 -5.213 1.00 66.50 81 PRO A C 1
ATOM 678 O O . PRO A 1 81 ? -11.900 -13.007 -5.096 1.00 66.50 81 PRO A O 1
ATOM 681 N N . THR A 1 82 ? -9.997 -13.654 -6.085 1.00 62.31 82 THR A N 1
ATOM 682 C CA . THR A 1 82 ? -9.954 -12.600 -7.111 1.00 62.31 82 THR A CA 1
ATOM 683 C C . THR A 1 82 ? -10.515 -13.080 -8.451 1.00 62.31 82 THR A C 1
ATOM 685 O O . THR A 1 82 ? -10.564 -12.307 -9.405 1.00 62.31 82 THR A O 1
ATOM 688 N N . LEU A 1 83 ? -10.954 -14.342 -8.515 1.00 45.78 83 LEU A N 1
ATOM 689 C CA . LEU A 1 83 ? -11.603 -14.957 -9.666 1.00 45.78 83 LEU A CA 1
ATOM 690 C C . LEU A 1 83 ? -13.123 -14.886 -9.473 1.00 45.78 83 LEU A C 1
ATOM 692 O O . LEU A 1 83 ? -13.707 -15.739 -8.804 1.00 45.78 83 LEU A O 1
ATOM 696 N N . CYS A 1 84 ? -13.723 -13.833 -10.025 1.00 41.16 84 CYS A N 1
ATOM 697 C CA . CYS A 1 84 ? -15.122 -13.832 -10.444 1.00 41.16 84 CYS A CA 1
ATOM 698 C C . CYS A 1 84 ? -15.202 -14.391 -11.866 1.00 41.16 84 CYS A C 1
ATOM 700 O O . CYS A 1 84 ? -14.313 -14.021 -12.670 1.00 41.16 84 CYS A O 1
#